Protein AF-A0A816LN52-F1 (afdb_monomer_lite)

Organism: NCBI:txid392030

Structure (mmCIF, N/CA/C/O backbone):
data_AF-A0A816LN52-F1
#
_entry.id   AF-A0A816LN52-F1
#
loop_
_atom_site.group_PDB
_atom_site.id
_atom_site.type_symbol
_atom_site.label_atom_id
_atom_site.label_alt_id
_atom_site.label_comp_id
_atom_site.label_asym_id
_atom_site.label_entity_id
_atom_site.label_seq_id
_atom_site.pdbx_PDB_ins_code
_atom_site.Cartn_x
_atom_site.Cartn_y
_atom_site.Cartn_z
_atom_site.occupancy
_atom_site.B_iso_or_equiv
_atom_site.auth_seq_id
_atom_site.auth_comp_id
_atom_site.auth_asym_id
_atom_site.auth_atom_id
_atom_site.pdbx_PDB_model_num
ATOM 1 N N . MET A 1 1 ? -18.021 17.328 0.488 1.00 61.94 1 MET A N 1
ATOM 2 C CA . MET A 1 1 ? -18.883 16.393 1.243 1.00 61.94 1 MET A CA 1
ATOM 3 C C . MET A 1 1 ? -18.069 15.531 2.207 1.00 61.94 1 MET A C 1
ATOM 5 O O . MET A 1 1 ? -18.337 15.625 3.393 1.00 61.94 1 MET A O 1
ATOM 9 N N . LEU A 1 2 ? -17.019 14.824 1.760 1.00 69.06 2 LEU A N 1
ATOM 10 C CA . LEU A 1 2 ? -16.164 13.980 2.626 1.00 69.06 2 LEU A CA 1
ATOM 11 C C . LEU A 1 2 ? -15.589 14.680 3.877 1.00 69.06 2 LEU A C 1
ATOM 13 O O . LEU A 1 2 ? -15.747 14.166 4.973 1.00 69.06 2 LEU A O 1
ATOM 17 N N . LYS A 1 3 ? -15.020 15.891 3.755 1.00 69.00 3 LYS A N 1
ATOM 18 C CA . LYS A 1 3 ? -14.433 16.630 4.900 1.00 69.00 3 LYS A CA 1
ATOM 19 C C . LYS A 1 3 ? -15.380 16.879 6.086 1.00 69.00 3 LYS A C 1
ATOM 21 O O . LYS A 1 3 ? -14.914 17.122 7.188 1.00 69.00 3 LYS A O 1
ATOM 26 N N . LYS A 1 4 ? -16.696 16.904 5.853 1.00 70.12 4 LYS A N 1
ATOM 27 C CA . LYS A 1 4 ? -17.712 17.188 6.884 1.00 70.12 4 LYS A CA 1
ATOM 28 C C . LYS A 1 4 ? -18.566 15.965 7.212 1.00 70.12 4 LYS A C 1
ATOM 30 O O . LYS A 1 4 ? -19.533 16.087 7.955 1.00 70.12 4 LYS A O 1
ATOM 35 N N . ASN A 1 5 ? -18.268 14.822 6.601 1.00 66.19 5 ASN A N 1
ATOM 36 C CA . ASN A 1 5 ? -19.058 13.628 6.801 1.00 66.19 5 ASN A CA 1
ATOM 37 C C . ASN A 1 5 ? -18.645 12.940 8.112 1.00 66.19 5 ASN A C 1
ATOM 39 O O . ASN A 1 5 ? -17.460 12.761 8.374 1.00 66.19 5 ASN A O 1
ATOM 43 N N . THR A 1 6 ? -19.641 12.566 8.914 1.00 68.62 6 THR A N 1
ATOM 44 C CA . THR A 1 6 ? -19.475 11.897 10.211 1.00 68.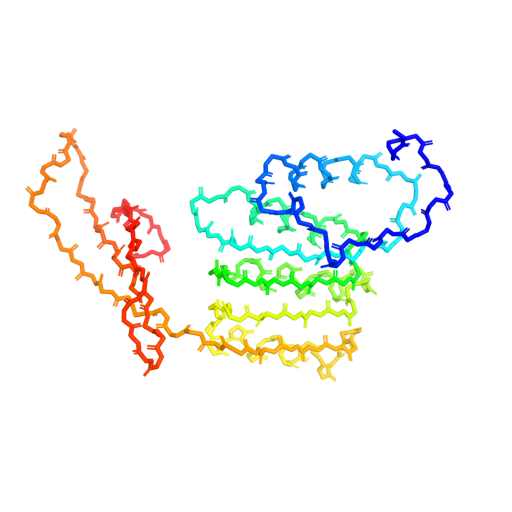62 6 THR A CA 1
ATOM 45 C C . THR A 1 6 ? -20.007 10.459 10.215 1.00 68.62 6 THR A C 1
ATOM 47 O O . THR A 1 6 ? -20.013 9.815 11.259 1.00 68.62 6 THR A O 1
ATOM 50 N N . THR A 1 7 ? -20.488 9.957 9.073 1.00 69.69 7 THR A N 1
ATOM 51 C CA . THR A 1 7 ? -21.287 8.722 8.982 1.00 69.69 7 THR A CA 1
ATOM 52 C C . THR A 1 7 ? -20.709 7.661 8.052 1.00 69.69 7 THR A C 1
ATOM 54 O O . THR A 1 7 ? -21.060 6.493 8.193 1.00 69.69 7 THR A O 1
ATOM 57 N N . PHE A 1 8 ? -19.837 8.022 7.110 1.00 68.62 8 PHE A N 1
ATOM 58 C CA . PHE A 1 8 ? -19.192 7.078 6.212 1.00 68.62 8 PHE A CA 1
ATOM 59 C C . PHE A 1 8 ? -18.192 6.249 6.999 1.00 68.62 8 PHE A C 1
ATOM 61 O O . PHE A 1 8 ? -17.206 6.752 7.538 1.00 68.62 8 PHE A O 1
ATOM 68 N N . VAL A 1 9 ? -18.486 4.959 7.054 1.00 77.75 9 VAL A N 1
ATOM 69 C CA . VAL A 1 9 ? -17.619 3.956 7.659 1.00 77.75 9 VAL A CA 1
ATOM 70 C C . VAL A 1 9 ? -16.654 3.406 6.612 1.00 77.75 9 VAL A C 1
ATOM 72 O O . VAL A 1 9 ? -15.503 3.136 6.944 1.00 77.75 9 VAL A O 1
ATOM 75 N N . GLU A 1 10 ? -17.097 3.329 5.355 1.00 84.94 10 GLU A N 1
ATOM 76 C CA . GLU A 1 10 ? -16.357 2.731 4.250 1.00 84.94 10 GLU A CA 1
ATOM 77 C C . GLU A 1 10 ? -16.442 3.577 2.972 1.00 84.94 10 GLU A C 1
ATOM 79 O O . GLU A 1 10 ? -17.484 4.161 2.664 1.00 84.94 10 GLU A O 1
ATOM 84 N N . ILE A 1 11 ? -15.330 3.645 2.241 1.00 87.56 11 ILE A N 1
ATOM 85 C CA . ILE A 1 11 ? -15.223 4.230 0.904 1.00 87.56 11 ILE A CA 1
ATOM 86 C C . ILE A 1 11 ? -14.499 3.214 0.017 1.00 87.56 11 ILE A C 1
ATOM 88 O O . ILE A 1 11 ? -13.309 2.966 0.215 1.00 87.56 11 ILE A O 1
ATOM 92 N N . ASP A 1 12 ? -15.202 2.662 -0.972 1.00 89.06 12 ASP A N 1
ATOM 93 C CA . ASP A 1 12 ? -14.618 1.751 -1.959 1.00 89.06 12 ASP A CA 1
ATOM 94 C C . ASP A 1 12 ? -14.414 2.441 -3.308 1.00 89.06 12 ASP A C 1
ATOM 96 O O . ASP A 1 12 ? -15.347 2.995 -3.892 1.00 89.06 12 ASP A O 1
ATOM 100 N N . LEU A 1 13 ? -13.164 2.445 -3.767 1.00 89.62 13 LEU A N 1
ATOM 101 C CA . LEU A 1 13 ? -12.721 3.032 -5.022 1.00 89.62 13 LEU A CA 1
ATOM 102 C C . LEU A 1 13 ? -11.792 2.080 -5.800 1.00 89.62 13 LEU A C 1
ATOM 104 O O . LEU A 1 13 ? -10.949 2.558 -6.562 1.00 89.62 13 LEU A O 1
ATOM 108 N N . MET A 1 14 ? -11.919 0.758 -5.612 1.00 86.19 14 MET A N 1
ATOM 109 C CA . MET A 1 14 ? -11.115 -0.252 -6.323 1.00 86.19 14 MET A CA 1
ATOM 110 C C . MET A 1 14 ? -11.162 -0.120 -7.849 1.00 86.19 14 MET A C 1
ATOM 112 O O . MET A 1 14 ? -10.135 -0.266 -8.488 1.00 86.19 14 MET A O 1
ATOM 116 N N . ASP A 1 15 ? -12.311 0.211 -8.435 1.00 80.88 15 ASP A N 1
ATOM 117 C CA . ASP A 1 15 ? -12.458 0.282 -9.900 1.00 80.88 15 ASP A CA 1
ATOM 118 C C . ASP A 1 15 ? -12.459 1.729 -10.427 1.00 80.88 15 ASP A C 1
ATOM 120 O O . ASP A 1 15 ? -12.921 2.026 -11.534 1.00 80.88 15 ASP A O 1
ATOM 124 N N . HIS A 1 16 ? -11.997 2.684 -9.614 1.00 80.88 16 HIS A N 1
ATOM 125 C CA . HIS A 1 16 ? -12.128 4.099 -9.936 1.00 80.88 16 HIS A CA 1
ATOM 126 C C . HIS A 1 16 ? -10.947 4.627 -10.768 1.00 80.88 16 HIS A C 1
ATOM 128 O O . HIS A 1 16 ? -9.820 4.744 -10.297 1.00 80.88 16 HIS A O 1
ATOM 134 N N . ILE A 1 17 ? -11.226 5.110 -11.981 1.00 73.56 17 ILE A N 1
ATOM 135 C CA . ILE A 1 17 ? -10.202 5.589 -12.934 1.00 73.56 17 ILE A CA 1
ATOM 136 C C . ILE A 1 17 ? -9.463 6.876 -12.517 1.00 73.56 17 ILE A C 1
ATOM 138 O O . ILE A 1 17 ? -8.414 7.206 -13.067 1.00 73.56 17 ILE A O 1
ATOM 142 N N . GLY A 1 18 ? -9.991 7.624 -11.544 1.00 71.00 18 GLY A N 1
ATOM 143 C CA . GLY A 1 18 ? -9.434 8.916 -11.119 1.00 71.00 18 GLY A CA 1
ATOM 144 C C . GLY A 1 18 ? -8.032 8.852 -10.501 1.00 71.00 18 GLY A C 1
ATOM 145 O O . GLY A 1 18 ? -7.380 9.885 -10.408 1.00 71.00 18 GLY A O 1
ATOM 146 N N . PHE A 1 19 ? -7.537 7.675 -10.102 1.00 76.62 19 PHE A N 1
ATOM 147 C CA . PHE A 1 19 ? -6.204 7.524 -9.492 1.00 76.62 19 PHE A CA 1
ATOM 148 C C . PHE A 1 19 ? -5.041 7.531 -10.492 1.00 76.62 19 PHE A C 1
ATOM 150 O O . PHE A 1 19 ? -3.876 7.575 -10.079 1.00 76.62 19 PHE A O 1
ATOM 157 N N . LYS A 1 20 ? -5.336 7.572 -11.798 1.00 74.94 20 LYS A N 1
ATOM 158 C CA . LYS A 1 20 ? -4.335 7.901 -12.823 1.00 74.94 20 LYS A CA 1
ATOM 159 C C . LYS A 1 20 ? -3.801 9.319 -12.624 1.00 74.94 20 LYS A C 1
ATOM 161 O O . LYS A 1 20 ? -2.591 9.529 -12.656 1.00 74.94 20 LYS A O 1
ATOM 166 N N . GLU A 1 21 ? -4.687 10.251 -12.279 1.00 84.69 21 GLU A N 1
ATOM 167 C CA . GLU A 1 21 ? -4.347 11.641 -11.995 1.00 84.69 21 GLU A CA 1
ATOM 168 C C . GLU A 1 21 ? -3.716 11.792 -10.603 1.00 84.69 21 GLU A C 1
ATOM 170 O O . GLU A 1 21 ? -4.375 11.643 -9.569 1.00 84.69 21 GLU A O 1
ATOM 175 N N . GLU A 1 22 ? -2.432 12.159 -10.561 1.00 88.19 22 GLU A N 1
ATOM 176 C CA . GLU A 1 22 ? -1.690 12.393 -9.312 1.00 88.19 22 GLU A CA 1
ATOM 177 C C . GLU A 1 22 ? -2.420 13.379 -8.382 1.00 88.19 22 GLU A C 1
ATOM 179 O O . GLU A 1 22 ? -2.553 13.146 -7.176 1.00 88.19 22 GLU A O 1
ATOM 184 N N . THR A 1 23 ? -2.938 14.473 -8.944 1.00 90.75 23 THR A N 1
ATOM 185 C CA . THR A 1 23 ? -3.601 15.532 -8.171 1.00 90.75 23 THR A CA 1
ATOM 186 C C . THR A 1 23 ? -4.875 15.047 -7.484 1.00 90.75 23 THR A C 1
ATOM 188 O O . THR A 1 23 ? -5.153 15.459 -6.353 1.00 90.75 23 THR A O 1
ATOM 191 N N . PHE A 1 24 ? -5.631 14.151 -8.123 1.00 89.88 24 PHE A N 1
ATOM 192 C CA . PHE A 1 24 ? -6.833 13.560 -7.543 1.00 89.88 24 PHE A CA 1
ATOM 193 C C . PHE A 1 24 ? -6.479 12.677 -6.346 1.00 89.88 24 PHE A C 1
ATOM 195 O O . PHE A 1 24 ? -7.014 12.895 -5.254 1.00 89.88 24 PHE A O 1
ATOM 202 N N . ALA A 1 25 ? -5.536 11.745 -6.526 1.00 88.75 25 ALA A N 1
ATOM 203 C CA . ALA A 1 25 ? -5.100 10.827 -5.474 1.00 88.75 25 ALA A CA 1
ATOM 204 C C . ALA A 1 25 ? -4.611 11.593 -4.233 1.00 88.75 25 ALA A C 1
ATOM 206 O O . ALA A 1 25 ? -5.073 11.357 -3.114 1.00 88.75 25 ALA A O 1
ATOM 207 N N . ILE A 1 26 ? -3.747 12.590 -4.437 1.00 92.44 26 ILE A N 1
ATOM 208 C CA . ILE A 1 26 ? -3.204 13.423 -3.358 1.00 92.44 26 ILE A CA 1
ATOM 209 C C . ILE A 1 26 ? -4.307 14.207 -2.641 1.00 92.44 26 ILE A C 1
ATOM 211 O O . ILE A 1 26 ? -4.347 14.252 -1.407 1.00 92.44 26 ILE A O 1
ATOM 215 N N . LYS A 1 27 ? -5.219 14.827 -3.397 1.00 91.94 27 LYS A N 1
ATOM 216 C CA . LYS A 1 27 ? -6.311 15.620 -2.823 1.00 91.94 27 LYS A CA 1
ATOM 217 C C . LYS A 1 27 ? -7.247 14.753 -1.987 1.00 91.94 27 LYS A C 1
ATOM 219 O O . LYS A 1 27 ? -7.651 15.190 -0.908 1.00 91.94 27 LYS A O 1
ATOM 224 N N . LEU A 1 28 ? -7.565 13.545 -2.450 1.00 89.81 28 LEU A N 1
ATOM 225 C CA . LEU A 1 28 ? -8.380 12.598 -1.697 1.00 89.81 28 LEU A CA 1
ATOM 226 C C . LEU A 1 28 ? -7.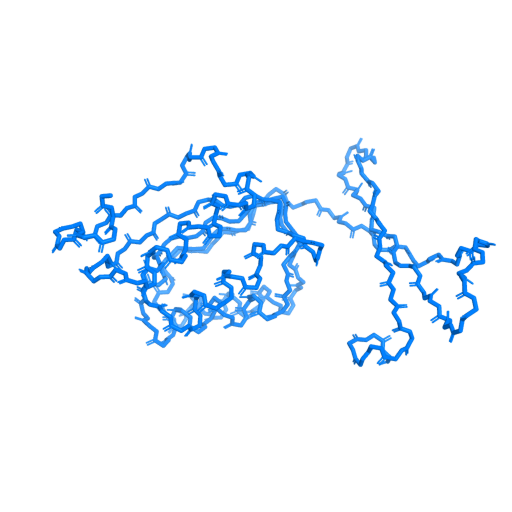698 12.198 -0.386 1.00 89.81 28 LEU A C 1
ATOM 228 O O . LEU A 1 28 ? -8.310 12.335 0.670 1.00 89.81 28 LEU A O 1
ATOM 232 N N . LEU A 1 29 ? -6.432 11.774 -0.431 1.00 91.38 29 LEU A N 1
ATOM 233 C CA . LEU A 1 29 ? -5.696 11.370 0.772 1.00 91.38 29 LEU A CA 1
ATOM 234 C C . LEU A 1 29 ? -5.640 12.502 1.806 1.00 91.38 29 LEU A C 1
ATOM 236 O O . LEU A 1 29 ? -5.898 12.271 2.984 1.00 91.38 29 LEU A O 1
ATOM 240 N N . ASN A 1 30 ? -5.389 13.742 1.378 1.00 92.44 30 ASN A N 1
ATOM 241 C CA . ASN A 1 30 ? -5.415 14.898 2.280 1.00 92.44 30 ASN A CA 1
ATOM 242 C C . ASN A 1 30 ? -6.799 15.131 2.900 1.00 92.44 30 ASN A C 1
ATOM 244 O O . ASN A 1 30 ? -6.901 15.355 4.103 1.00 92.44 30 ASN A O 1
ATOM 248 N N . ILE A 1 31 ? -7.868 15.038 2.103 1.00 89.62 31 ILE A N 1
ATOM 249 C CA . ILE A 1 31 ? -9.244 15.149 2.607 1.00 89.62 31 ILE A CA 1
ATOM 250 C C . ILE A 1 31 ? -9.528 14.086 3.674 1.00 89.62 31 ILE A C 1
ATOM 252 O O . ILE A 1 31 ? -10.148 14.405 4.687 1.00 89.62 31 ILE A O 1
ATOM 256 N N . LEU A 1 32 ? -9.088 12.846 3.454 1.00 88.94 32 LEU A N 1
ATOM 257 C CA . LEU A 1 32 ? -9.360 11.734 4.364 1.00 88.94 32 LEU A CA 1
ATOM 258 C C . LEU A 1 32 ? -8.590 11.857 5.679 1.00 88.94 32 LEU A C 1
ATOM 260 O O . LEU A 1 32 ? -9.182 11.643 6.734 1.00 88.94 32 LEU A O 1
ATOM 264 N N . ARG A 1 33 ? -7.332 12.313 5.640 1.00 89.69 33 ARG A N 1
ATOM 265 C CA . ARG A 1 33 ? -6.527 12.618 6.841 1.00 89.69 33 ARG A CA 1
ATOM 266 C C . ARG A 1 33 ? -7.152 13.686 7.737 1.00 89.69 33 ARG A C 1
ATOM 268 O O . ARG A 1 33 ? -6.959 13.662 8.948 1.00 89.69 33 ARG A O 1
ATOM 275 N N . GLU A 1 34 ? -7.865 14.638 7.141 1.00 86.56 34 GLU A N 1
ATOM 276 C CA . GLU A 1 34 ? -8.577 15.699 7.864 1.00 86.56 34 GLU A CA 1
ATOM 277 C C . GLU A 1 34 ? -9.968 15.256 8.355 1.00 86.56 34 GLU A C 1
ATOM 279 O O . GLU A 1 34 ? -10.572 15.936 9.186 1.00 86.56 34 GLU A O 1
ATOM 284 N N . SER A 1 35 ? -10.501 14.142 7.842 1.00 76.25 35 SER A N 1
ATOM 285 C CA . SER A 1 35 ? -11.847 13.662 8.164 1.00 76.25 35 SER A CA 1
ATOM 286 C C . SER A 1 35 ? -11.864 12.740 9.391 1.00 76.25 35 SER A C 1
ATOM 288 O O . SER A 1 35 ? -10.952 11.948 9.604 1.00 76.25 35 SER A O 1
ATOM 290 N N . LYS A 1 36 ? -12.936 12.803 10.190 1.00 69.81 36 LYS A N 1
ATOM 291 C CA . LYS A 1 36 ? -13.284 11.804 11.218 1.00 69.81 36 LYS A CA 1
ATOM 292 C C . LYS A 1 36 ? -14.729 11.363 10.922 1.00 69.81 36 LYS A C 1
ATOM 294 O O . LYS A 1 36 ? -15.599 12.223 11.056 1.00 69.81 36 LYS A O 1
ATOM 299 N N . PRO A 1 37 ? -15.016 10.113 10.489 1.00 65.69 37 PRO A N 1
ATOM 300 C CA . PRO A 1 37 ? -14.473 8.872 11.037 1.00 65.69 37 PRO A CA 1
ATOM 301 C C . PRO A 1 37 ? -14.262 7.773 9.970 1.00 65.69 37 PRO A C 1
ATOM 303 O O . PRO A 1 37 ? -14.585 6.624 10.254 1.00 65.69 37 PRO A O 1
ATOM 306 N N . THR A 1 38 ? -13.814 8.093 8.747 1.00 64.38 38 THR A N 1
ATOM 307 C CA . THR A 1 38 ? -13.653 7.067 7.696 1.00 64.38 38 THR A CA 1
ATOM 308 C C . THR A 1 38 ? -12.775 5.936 8.225 1.00 64.38 38 THR A C 1
ATOM 310 O O . THR A 1 38 ? -11.596 6.156 8.502 1.00 64.38 38 THR A O 1
ATOM 313 N N . LYS A 1 39 ? -13.365 4.754 8.425 1.00 72.62 39 LYS A N 1
ATOM 314 C CA . LYS A 1 39 ? -12.679 3.623 9.060 1.00 72.62 39 LYS A CA 1
ATOM 315 C C . LYS A 1 39 ? -11.997 2.739 8.029 1.00 72.62 39 LYS A C 1
ATOM 317 O O . LYS A 1 39 ? -10.946 2.186 8.322 1.00 72.62 39 LYS A O 1
ATOM 322 N N . TYR A 1 40 ? -12.583 2.640 6.838 1.00 85.88 40 TYR A N 1
ATOM 323 C CA . TYR A 1 40 ? -12.131 1.718 5.809 1.00 85.88 40 TYR A CA 1
ATOM 324 C C . TYR A 1 40 ? -12.140 2.389 4.439 1.00 85.88 40 TYR A C 1
ATOM 326 O O . TYR A 1 40 ? -13.150 2.905 3.967 1.00 85.88 40 TYR A O 1
ATOM 334 N N . LEU A 1 41 ? -10.979 2.411 3.808 1.00 90.94 41 LEU A N 1
ATOM 335 C CA . LEU A 1 41 ? -10.770 2.899 2.460 1.00 90.94 41 LEU A CA 1
ATOM 336 C C . LEU A 1 41 ? -10.184 1.764 1.631 1.00 90.94 41 LEU A C 1
ATOM 338 O O . LEU A 1 41 ? -9.204 1.131 2.045 1.00 90.94 41 LEU A O 1
ATOM 342 N N . SER A 1 42 ? -10.774 1.548 0.466 1.00 92.50 42 SER A N 1
ATOM 343 C CA . SER A 1 42 ? -10.307 0.606 -0.544 1.00 92.50 42 SER A CA 1
ATOM 344 C C . SER A 1 42 ? -9.862 1.409 -1.769 1.00 92.50 42 SER A C 1
ATOM 346 O O . SER A 1 42 ? -10.677 2.100 -2.376 1.00 92.50 42 SER A O 1
ATOM 348 N N . LEU A 1 43 ? -8.566 1.375 -2.108 1.00 92.62 43 LEU A N 1
ATOM 349 C CA . LEU A 1 43 ? -7.982 2.113 -3.245 1.00 92.62 43 LEU A CA 1
ATOM 350 C C . LEU A 1 43 ? -7.241 1.230 -4.254 1.00 92.62 43 LEU A C 1
ATOM 352 O O . LEU A 1 43 ? -6.372 0.453 -3.857 1.00 92.62 43 LEU A O 1
ATOM 356 N N . HIS A 1 44 ? -7.488 1.430 -5.546 1.00 92.62 44 HIS A N 1
ATOM 357 C CA . HIS A 1 44 ? -6.574 0.982 -6.598 1.00 92.62 44 HIS A CA 1
ATOM 358 C C . HIS A 1 44 ? -5.788 2.174 -7.131 1.00 92.62 44 HIS A C 1
ATOM 360 O O . HIS A 1 44 ? -6.365 3.197 -7.501 1.00 92.62 44 HIS A O 1
ATOM 366 N N . ILE A 1 45 ? -4.460 2.074 -7.111 1.00 90.56 45 ILE A N 1
ATOM 367 C CA . ILE A 1 45 ? -3.563 3.115 -7.603 1.00 90.56 45 ILE A CA 1
ATOM 368 C C . ILE A 1 45 ? -2.609 2.512 -8.617 1.00 90.56 45 ILE A C 1
ATOM 370 O O . ILE A 1 45 ? -1.900 1.551 -8.336 1.00 90.56 45 ILE A O 1
ATOM 374 N N . GLU A 1 46 ? -2.579 3.122 -9.792 1.00 88.88 46 GLU A N 1
ATOM 375 C CA . GLU A 1 46 ? -1.683 2.736 -10.871 1.00 88.88 46 GLU A CA 1
ATOM 376 C C . GLU A 1 46 ? -0.528 3.726 -10.991 1.00 88.88 46 GLU A C 1
ATOM 378 O O . GLU A 1 46 ? -0.649 4.895 -10.584 1.00 88.88 46 GLU A O 1
ATOM 383 N N . ASP A 1 47 ? 0.545 3.273 -11.635 1.00 85.81 47 ASP A N 1
ATOM 384 C CA . ASP A 1 47 ? 1.650 4.118 -12.070 1.00 85.81 47 ASP A CA 1
ATOM 385 C C . ASP A 1 47 ? 2.254 4.900 -10.898 1.00 85.81 47 ASP A C 1
ATOM 387 O O . ASP A 1 47 ? 2.226 6.128 -10.854 1.00 85.81 47 ASP A O 1
ATOM 391 N N . ILE A 1 48 ? 2.714 4.185 -9.871 1.00 87.00 48 ILE A N 1
ATOM 392 C CA . ILE A 1 48 ? 3.576 4.717 -8.816 1.00 87.00 48 ILE A CA 1
ATOM 393 C C . ILE A 1 48 ? 5.016 4.573 -9.294 1.00 87.00 48 ILE A C 1
ATOM 395 O O . ILE A 1 48 ? 5.481 3.472 -9.571 1.00 87.00 48 ILE A O 1
ATOM 399 N N . GLN A 1 49 ? 5.717 5.696 -9.393 1.00 78.81 49 GLN A N 1
ATOM 400 C CA . GLN A 1 49 ? 7.094 5.775 -9.857 1.00 78.81 49 GLN A CA 1
ATOM 401 C C . GLN A 1 49 ? 7.835 6.842 -9.052 1.00 78.81 49 GLN A C 1
ATOM 403 O O . GLN A 1 49 ? 7.222 7.766 -8.515 1.00 78.81 49 GLN A O 1
ATOM 408 N N . SER A 1 50 ? 9.166 6.765 -9.029 1.00 68.38 50 SER A N 1
ATOM 409 C CA . SER A 1 50 ? 10.036 7.695 -8.290 1.00 68.38 50 SER A CA 1
ATOM 410 C C . SER A 1 50 ? 9.844 9.173 -8.659 1.00 68.38 50 SER A C 1
ATOM 412 O O . SER A 1 50 ? 10.139 10.057 -7.856 1.00 68.38 50 SER A O 1
ATOM 414 N N . SER A 1 51 ? 9.353 9.448 -9.869 1.00 70.75 51 SER A N 1
ATOM 415 C CA . SER A 1 51 ? 9.097 10.790 -10.390 1.00 70.75 51 SER A CA 1
ATOM 416 C C . SER A 1 51 ? 7.780 11.403 -9.907 1.00 70.75 51 SER A C 1
ATOM 418 O O . SER A 1 51 ? 7.626 12.624 -9.988 1.00 70.75 51 SER A O 1
ATOM 420 N N . ASN A 1 52 ? 6.836 10.597 -9.409 1.00 81.50 52 ASN A N 1
ATOM 421 C CA . ASN A 1 52 ? 5.514 11.076 -9.023 1.00 81.50 52 ASN A CA 1
ATOM 422 C C . ASN A 1 52 ? 5.336 11.173 -7.506 1.00 81.50 52 ASN A C 1
ATOM 424 O O . ASN A 1 52 ? 5.971 10.498 -6.695 1.00 81.50 52 ASN A O 1
ATOM 428 N N . LYS A 1 53 ? 4.439 12.064 -7.101 1.00 90.44 53 LYS A N 1
ATOM 429 C CA . LYS A 1 53 ? 4.158 12.382 -5.702 1.00 90.44 53 LYS A CA 1
ATOM 430 C C . LYS A 1 53 ? 3.114 11.451 -5.091 1.00 90.44 53 LYS A C 1
ATOM 432 O O . LYS A 1 53 ? 2.750 11.664 -3.937 1.00 90.44 53 LYS A O 1
ATOM 437 N N . LYS A 1 54 ? 2.620 10.426 -5.796 1.00 92.56 54 LYS A N 1
ATOM 438 C CA . LYS A 1 54 ? 1.648 9.484 -5.215 1.00 92.56 54 LYS A CA 1
ATOM 439 C C . LYS A 1 54 ? 2.298 8.690 -4.080 1.00 92.56 54 LYS A C 1
ATOM 441 O O . LYS A 1 54 ? 1.723 8.608 -2.994 1.00 92.56 54 LYS A O 1
ATOM 446 N N . GLU A 1 55 ? 3.518 8.187 -4.290 1.00 92.50 55 GLU A N 1
ATOM 447 C CA . GLU A 1 55 ? 4.198 7.308 -3.328 1.00 92.50 55 GLU A CA 1
ATOM 448 C C . GLU A 1 55 ? 4.412 7.959 -1.951 1.00 92.50 55 GLU A C 1
ATOM 450 O O . GLU A 1 55 ? 3.956 7.389 -0.956 1.00 92.50 55 GLU A O 1
ATOM 455 N N . PRO A 1 56 ? 5.004 9.168 -1.829 1.00 94.94 56 PRO A N 1
ATOM 456 C CA . PRO A 1 56 ? 5.247 9.764 -0.514 1.00 94.94 56 PRO A CA 1
ATOM 457 C C . PRO A 1 56 ? 3.950 10.059 0.247 1.00 94.94 56 PRO A C 1
ATOM 459 O O . PRO A 1 56 ? 3.907 9.993 1.478 1.00 94.94 56 PRO A O 1
ATOM 462 N N . TYR A 1 57 ? 2.867 10.365 -0.473 1.00 95.25 57 TYR A N 1
ATOM 463 C CA . TYR A 1 57 ? 1.560 10.567 0.141 1.00 95.25 57 TYR A CA 1
ATOM 464 C C . TYR A 1 57 ? 0.933 9.247 0.583 1.00 95.25 57 TYR A C 1
ATOM 466 O O . TYR A 1 57 ? 0.287 9.207 1.631 1.00 95.25 57 TYR A O 1
ATOM 474 N N . LEU A 1 58 ? 1.119 8.159 -0.153 1.00 95.31 58 LEU A N 1
ATOM 475 C CA . LEU A 1 58 ? 0.652 6.857 0.307 1.00 95.31 58 LEU A CA 1
ATOM 476 C C . LEU A 1 58 ? 1.435 6.381 1.520 1.00 95.31 58 LEU A C 1
ATOM 478 O O . LEU A 1 58 ? 0.801 6.031 2.510 1.00 95.31 58 LEU A O 1
ATOM 482 N N . ILE A 1 59 ? 2.766 6.494 1.498 1.00 96.00 59 ILE A N 1
ATOM 483 C CA . ILE A 1 59 ? 3.634 6.190 2.646 1.00 96.00 59 ILE A CA 1
ATOM 484 C C . ILE A 1 59 ? 3.130 6.920 3.885 1.00 96.00 59 ILE A C 1
ATOM 486 O O . ILE A 1 59 ? 2.789 6.285 4.875 1.00 96.00 59 ILE A O 1
ATOM 490 N N . LYS A 1 60 ? 2.969 8.247 3.810 1.00 95.81 60 LYS A N 1
ATOM 491 C CA . LYS A 1 60 ? 2.465 9.023 4.948 1.00 95.81 60 LYS A CA 1
ATOM 492 C C . LYS A 1 60 ? 1.085 8.550 5.420 1.00 95.81 60 LYS A C 1
ATOM 494 O O . LYS A 1 60 ? 0.818 8.546 6.615 1.00 95.81 60 LYS A O 1
ATOM 499 N N . SER A 1 61 ? 0.195 8.189 4.495 1.00 94.88 61 SER A N 1
ATOM 500 C CA . SER A 1 61 ? -1.151 7.723 4.851 1.00 94.88 61 SER A CA 1
ATOM 501 C C . SER A 1 61 ? -1.129 6.361 5.538 1.00 94.88 61 SER A C 1
ATOM 503 O O . SER A 1 61 ? -1.877 6.170 6.482 1.00 94.88 61 SER A O 1
ATOM 505 N N . LEU A 1 62 ? -0.269 5.450 5.085 1.00 95.06 62 LEU A N 1
ATOM 506 C CA . LEU A 1 62 ? -0.103 4.107 5.640 1.00 95.06 62 LEU A CA 1
ATOM 507 C C . LEU A 1 62 ? 0.611 4.132 6.999 1.00 95.06 62 LEU A C 1
ATOM 509 O O . LEU A 1 62 ? 0.234 3.404 7.911 1.00 95.06 62 LEU A O 1
ATOM 513 N N . THR A 1 63 ? 1.629 4.981 7.150 1.00 95.50 63 THR A N 1
ATOM 514 C CA . THR A 1 63 ? 2.413 5.071 8.388 1.00 95.50 63 THR A CA 1
ATOM 515 C C . THR A 1 63 ? 1.642 5.776 9.499 1.00 95.50 63 THR A C 1
ATOM 517 O O . THR A 1 63 ? 1.616 5.287 10.626 1.00 95.50 63 THR A O 1
ATOM 520 N N . ASP A 1 64 ? 0.985 6.900 9.200 1.00 94.50 64 ASP A N 1
ATOM 521 C CA . ASP A 1 64 ? 0.475 7.798 10.246 1.00 94.50 64 ASP A CA 1
ATOM 522 C C . ASP A 1 64 ? -1.037 7.673 10.482 1.00 94.50 64 ASP A C 1
ATOM 524 O O . ASP A 1 64 ? -1.556 8.238 11.447 1.00 94.50 64 ASP A O 1
ATOM 528 N N . TYR A 1 65 ? -1.764 6.985 9.597 1.00 92.81 65 TYR A N 1
ATOM 529 C CA . TYR A 1 65 ? -3.223 6.926 9.635 1.00 92.81 65 TYR A CA 1
ATOM 530 C C . TYR A 1 65 ? -3.740 5.503 9.410 1.00 92.81 65 TYR A C 1
ATOM 532 O O . TYR A 1 65 ? -3.116 4.678 8.753 1.00 92.81 65 TYR A O 1
ATOM 540 N N . SER A 1 66 ? -4.935 5.236 9.930 1.00 90.50 66 SER A N 1
ATOM 541 C CA . SER A 1 66 ? -5.545 3.905 9.964 1.00 90.50 66 SER A CA 1
ATOM 542 C C . SER A 1 66 ? -6.755 3.757 9.039 1.00 90.50 66 SER A C 1
ATOM 544 O O . SER A 1 66 ? -7.569 2.864 9.216 1.00 90.50 66 SER A O 1
ATOM 546 N N . PHE A 1 67 ? -6.936 4.650 8.064 1.00 91.19 67 PHE A N 1
ATOM 547 C CA . PHE A 1 67 ? -8.126 4.594 7.210 1.00 91.19 67 PHE A CA 1
ATOM 548 C C . PHE A 1 67 ? -7.962 3.669 5.998 1.00 91.19 67 PHE A C 1
ATOM 550 O O . PHE A 1 67 ? -8.964 3.343 5.377 1.00 91.19 67 PHE A O 1
ATOM 557 N N . ILE A 1 68 ? -6.745 3.262 5.614 1.00 93.81 68 ILE A N 1
ATOM 558 C CA . ILE A 1 68 ? -6.526 2.393 4.444 1.00 93.81 68 ILE A CA 1
ATOM 559 C C . ILE A 1 68 ? -6.686 0.935 4.859 1.00 93.81 68 ILE A C 1
ATOM 561 O O . ILE A 1 68 ? -5.937 0.442 5.695 1.00 93.81 68 ILE A O 1
ATOM 565 N N . SER A 1 69 ? -7.637 0.250 4.228 1.00 92.81 69 SER A N 1
ATOM 566 C CA . SER A 1 69 ? -7.982 -1.134 4.554 1.00 92.81 69 SER A CA 1
ATOM 567 C C . SER A 1 69 ? -7.692 -2.132 3.445 1.00 92.81 69 SER A C 1
ATOM 569 O O . SER A 1 69 ? -7.288 -3.264 3.721 1.00 92.81 69 SER A O 1
ATOM 571 N N . ARG A 1 70 ? -7.834 -1.706 2.187 1.00 93.75 70 ARG A N 1
ATOM 572 C CA . ARG A 1 70 ? -7.514 -2.511 1.008 1.00 93.75 70 ARG A CA 1
ATOM 573 C C . ARG A 1 70 ? -6.748 -1.650 0.017 1.00 93.75 70 ARG A C 1
ATOM 575 O O . ARG A 1 70 ? -7.178 -0.541 -0.305 1.00 93.75 70 ARG A O 1
ATOM 582 N N . LEU A 1 71 ? -5.619 -2.153 -0.464 1.00 94.81 71 LEU A N 1
ATOM 583 C CA . LEU A 1 71 ? -4.775 -1.432 -1.405 1.00 94.81 71 LEU A CA 1
ATOM 584 C C . LEU A 1 71 ? -4.373 -2.339 -2.563 1.00 94.81 71 LEU A C 1
ATOM 586 O O . LEU A 1 71 ? -3.701 -3.350 -2.373 1.00 94.81 71 LEU A O 1
ATOM 590 N N . CYS A 1 72 ? -4.781 -1.957 -3.767 1.00 93.62 72 CYS A N 1
ATOM 591 C CA . CYS A 1 72 ? -4.259 -2.518 -5.001 1.00 93.62 72 CYS A CA 1
ATOM 592 C C . CYS A 1 72 ? -3.294 -1.499 -5.606 1.00 93.62 72 CYS A C 1
ATOM 594 O O . CYS A 1 72 ? -3.664 -0.342 -5.805 1.00 93.62 72 CYS A O 1
ATOM 596 N N . ILE A 1 73 ? -2.066 -1.912 -5.883 1.00 92.12 73 ILE A N 1
ATOM 597 C CA . ILE A 1 73 ? -1.104 -1.137 -6.658 1.00 92.12 73 ILE A CA 1
ATOM 598 C C . ILE A 1 73 ? -0.883 -1.863 -7.974 1.00 92.12 73 ILE A C 1
ATOM 600 O O . ILE A 1 73 ? -0.688 -3.082 -7.966 1.00 92.12 73 ILE A O 1
ATOM 604 N N . SER A 1 74 ? -0.900 -1.129 -9.087 1.00 89.00 74 SER A N 1
ATOM 605 C CA . SER A 1 74 ? -0.531 -1.712 -10.371 1.00 89.00 74 SER A CA 1
ATOM 606 C C . SER A 1 74 ? 0.424 -0.905 -11.226 1.00 89.00 74 SER A C 1
ATOM 608 O O . SER A 1 74 ? 0.513 0.310 -11.073 1.00 89.00 74 SER A O 1
ATOM 610 N N . GLU A 1 75 ? 1.122 -1.581 -12.145 1.00 85.94 75 GLU A N 1
ATOM 611 C CA . GLU A 1 75 ? 1.988 -0.936 -13.148 1.00 85.94 75 GLU A CA 1
ATOM 612 C C . GLU A 1 75 ? 2.995 0.025 -12.497 1.00 85.94 75 GLU A C 1
ATOM 614 O O . GLU A 1 75 ? 3.125 1.182 -12.887 1.00 85.94 75 GLU A O 1
ATOM 619 N N . SER A 1 76 ? 3.618 -0.408 -11.400 1.00 87.06 76 SER A N 1
ATOM 620 C CA . SER A 1 76 ? 4.317 0.486 -10.473 1.00 87.06 76 SER A CA 1
ATOM 621 C C . SER A 1 76 ? 5.700 -0.016 -10.091 1.00 87.06 76 SER A C 1
ATOM 623 O O . SER A 1 76 ? 5.942 -1.216 -9.998 1.00 87.06 76 SER A O 1
ATOM 625 N N . ILE A 1 77 ? 6.596 0.908 -9.766 1.00 87.06 77 ILE A N 1
ATOM 626 C CA . ILE A 1 77 ? 7.866 0.631 -9.098 1.00 87.06 77 ILE A CA 1
ATOM 627 C C . ILE A 1 77 ? 7.756 1.206 -7.689 1.00 87.06 77 ILE A C 1
ATOM 629 O O . ILE A 1 77 ? 7.711 2.424 -7.513 1.00 87.06 77 ILE A O 1
ATOM 633 N N . VAL A 1 78 ? 7.689 0.330 -6.687 1.00 86.94 78 VAL A N 1
ATOM 634 C CA . VAL A 1 78 ? 7.550 0.735 -5.283 1.00 86.94 78 VAL A CA 1
ATOM 635 C C . VAL A 1 78 ? 8.890 0.660 -4.560 1.00 86.94 78 VAL A C 1
ATOM 637 O O . VAL A 1 78 ? 9.712 -0.221 -4.804 1.00 86.94 78 VAL A O 1
ATOM 640 N N . SER A 1 79 ? 9.126 1.606 -3.661 1.00 89.88 79 SER A N 1
ATOM 641 C CA . SER A 1 79 ? 10.336 1.664 -2.849 1.00 89.88 79 SER A CA 1
ATOM 642 C C . SER A 1 79 ? 10.239 0.775 -1.610 1.00 89.88 79 SER A C 1
ATOM 644 O O . SER A 1 79 ? 9.155 0.517 -1.086 1.00 89.88 79 SER A O 1
ATOM 646 N N . ARG A 1 80 ? 11.395 0.426 -1.030 1.00 88.88 80 ARG A N 1
ATOM 647 C CA . ARG A 1 80 ? 11.463 -0.239 0.282 1.00 88.88 80 ARG A CA 1
ATOM 648 C C . ARG A 1 80 ? 10.659 0.498 1.360 1.00 88.88 80 ARG A C 1
ATOM 650 O O . ARG A 1 80 ? 9.971 -0.122 2.160 1.00 88.88 80 ARG A O 1
ATOM 657 N N . LYS A 1 81 ? 10.690 1.837 1.347 1.00 93.88 81 LYS A N 1
ATOM 658 C CA . LYS A 1 81 ? 9.939 2.663 2.309 1.00 93.88 81 LYS A CA 1
ATOM 659 C C . LYS A 1 81 ? 8.431 2.470 2.185 1.00 93.88 81 LYS A C 1
ATOM 661 O O . LYS A 1 81 ? 7.726 2.551 3.186 1.00 93.88 81 LYS A O 1
ATOM 666 N N . PHE A 1 82 ? 7.936 2.237 0.973 1.00 93.88 82 PHE A N 1
ATOM 667 C CA . PHE A 1 82 ? 6.536 1.904 0.752 1.00 93.88 82 PHE A CA 1
ATOM 668 C C . PHE A 1 82 ? 6.190 0.534 1.338 1.00 93.88 82 PHE A C 1
ATOM 670 O O . PHE A 1 82 ? 5.190 0.415 2.041 1.00 93.88 82 PHE A O 1
ATOM 677 N N . ILE A 1 83 ? 7.052 -0.464 1.146 1.00 93.38 83 ILE A N 1
ATOM 678 C CA . ILE A 1 83 ? 6.890 -1.804 1.730 1.00 93.38 83 ILE A CA 1
ATOM 679 C C . ILE A 1 83 ? 6.882 -1.752 3.267 1.00 93.38 83 ILE A C 1
ATOM 681 O O . ILE A 1 83 ? 5.989 -2.317 3.905 1.00 93.38 83 ILE A O 1
ATOM 685 N N . ASP A 1 84 ? 7.800 -0.999 3.875 1.00 93.88 84 ASP A N 1
ATOM 686 C CA . ASP A 1 84 ? 7.827 -0.792 5.328 1.00 93.88 84 ASP A CA 1
ATOM 687 C C . ASP A 1 84 ? 6.553 -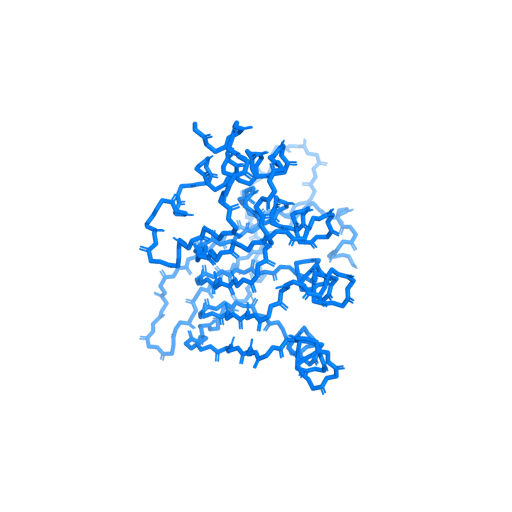0.079 5.833 1.00 93.88 84 ASP A C 1
ATOM 689 O O . ASP A 1 84 ? 6.039 -0.386 6.916 1.00 93.88 84 ASP A O 1
ATOM 693 N N . ALA A 1 85 ? 5.993 0.843 5.041 1.00 95.25 85 ALA A N 1
ATOM 694 C CA . ALA A 1 85 ? 4.737 1.516 5.365 1.00 95.25 85 ALA A CA 1
ATOM 695 C C . ALA A 1 85 ? 3.529 0.564 5.302 1.00 95.25 85 ALA A C 1
ATOM 697 O O . ALA A 1 85 ? 2.675 0.626 6.187 1.00 95.25 85 ALA A O 1
ATOM 698 N N . LEU A 1 86 ? 3.475 -0.358 4.331 1.00 94.44 86 LEU A N 1
ATOM 699 C CA . LEU A 1 86 ? 2.465 -1.429 4.299 1.00 94.44 86 LEU A CA 1
ATOM 700 C C . LEU A 1 86 ? 2.544 -2.294 5.563 1.00 94.44 86 LEU A C 1
ATOM 702 O O . LEU A 1 86 ? 1.528 -2.550 6.212 1.00 94.44 86 LEU A O 1
ATOM 706 N N . CYS A 1 87 ? 3.759 -2.687 5.955 1.00 91.69 87 CYS A N 1
ATOM 707 C CA . CYS A 1 87 ? 3.982 -3.454 7.178 1.00 91.69 87 CYS A CA 1
ATOM 708 C C . CYS A 1 87 ? 3.502 -2.696 8.418 1.00 91.69 87 CYS A C 1
ATOM 710 O O . CYS A 1 87 ? 2.838 -3.274 9.278 1.00 91.69 87 CYS A O 1
ATOM 712 N N . THR A 1 88 ? 3.792 -1.396 8.491 1.00 92.12 88 THR A N 1
ATOM 713 C CA . THR A 1 88 ? 3.337 -0.524 9.582 1.00 92.12 88 THR A CA 1
ATOM 714 C C . THR A 1 88 ? 1.811 -0.454 9.633 1.00 92.12 88 THR A C 1
ATOM 716 O O . THR A 1 88 ? 1.229 -0.669 10.694 1.00 92.12 88 THR A O 1
ATOM 719 N N . ALA A 1 89 ? 1.150 -0.226 8.496 1.00 92.50 89 ALA A N 1
ATOM 720 C CA . ALA A 1 89 ? -0.307 -0.141 8.425 1.00 92.50 89 ALA A CA 1
ATOM 721 C C . ALA A 1 89 ? -1.002 -1.436 8.878 1.00 92.50 89 ALA A C 1
ATOM 723 O O . ALA A 1 89 ? -2.024 -1.390 9.565 1.00 92.50 89 ALA A O 1
ATOM 724 N N . SER A 1 90 ? -0.432 -2.593 8.539 1.00 91.25 90 SER A N 1
ATOM 725 C CA . SER A 1 90 ? -0.960 -3.894 8.960 1.00 91.25 90 SER A CA 1
ATOM 726 C C . SER A 1 90 ? -0.693 -4.191 10.443 1.00 91.25 90 SER A C 1
ATOM 728 O O . SER A 1 90 ? -1.606 -4.589 11.166 1.00 91.25 90 SER A O 1
ATOM 730 N N . LYS A 1 91 ? 0.538 -3.971 10.929 1.00 89.69 91 LYS A N 1
ATOM 731 C CA . LYS A 1 91 ? 0.956 -4.338 12.298 1.00 89.69 91 LYS A CA 1
ATOM 732 C C . LYS A 1 91 ? 0.483 -3.361 13.364 1.00 89.69 91 LYS A C 1
ATOM 734 O O . LYS A 1 91 ? 0.019 -3.770 14.421 1.00 89.69 91 LYS A O 1
ATOM 739 N N . VAL A 1 92 ? 0.651 -2.067 13.105 1.00 89.50 92 VAL A N 1
ATOM 740 C CA . VAL A 1 92 ? 0.410 -1.017 14.102 1.00 89.50 92 VAL A CA 1
ATOM 741 C C . VAL A 1 92 ? -1.054 -0.616 14.100 1.00 89.50 92 VAL A C 1
ATOM 743 O O . VAL A 1 92 ? -1.680 -0.560 15.156 1.00 89.50 92 VAL A O 1
ATOM 746 N N . HIS A 1 93 ? -1.609 -0.355 12.915 1.00 87.75 93 HIS A N 1
ATOM 747 C CA . HIS A 1 93 ? -2.990 0.115 12.807 1.00 87.75 93 HIS A CA 1
ATOM 748 C C . HIS A 1 93 ? -3.997 -1.030 12.722 1.00 87.75 93 HIS A C 1
ATOM 750 O O . HIS A 1 93 ? -5.156 -0.821 13.066 1.00 87.75 93 HIS A O 1
ATOM 756 N N . GLY A 1 94 ? -3.591 -2.215 12.251 1.00 86.56 94 GLY A N 1
ATOM 757 C CA . GLY A 1 94 ? -4.474 -3.381 12.118 1.00 86.56 94 GLY A CA 1
ATOM 758 C C . GLY A 1 94 ? -5.606 -3.205 11.105 1.00 86.56 94 GLY A C 1
ATOM 759 O O . GLY A 1 94 ? -6.583 -3.946 11.138 1.00 86.56 94 GLY A O 1
ATOM 760 N N . THR A 1 95 ? -5.516 -2.196 10.238 1.00 85.62 95 THR A N 1
ATOM 761 C CA . THR A 1 95 ? -6.602 -1.817 9.320 1.00 85.62 95 THR A CA 1
ATOM 762 C C . THR A 1 95 ? -6.367 -2.318 7.908 1.00 85.62 95 THR A C 1
ATOM 764 O O . THR A 1 95 ? -7.330 -2.698 7.244 1.00 85.62 95 THR A O 1
ATOM 767 N N . LEU A 1 96 ? -5.104 -2.402 7.477 1.00 92.38 96 LEU A N 1
ATOM 768 C CA . LEU A 1 96 ? -4.727 -2.946 6.178 1.00 92.38 96 LEU A CA 1
ATOM 769 C C . LEU A 1 96 ? -4.852 -4.476 6.178 1.00 92.38 96 LEU A C 1
ATOM 771 O O . LEU A 1 96 ? -4.030 -5.173 6.763 1.00 92.38 96 LEU A O 1
ATOM 775 N N . THR A 1 97 ? -5.876 -4.986 5.496 1.00 91.06 97 THR A N 1
ATOM 776 C CA . THR A 1 97 ? -6.224 -6.419 5.445 1.00 91.06 97 THR A CA 1
ATOM 777 C C . THR A 1 97 ? -6.079 -7.025 4.051 1.00 91.06 97 THR A C 1
ATOM 779 O O . THR A 1 97 ? -6.093 -8.246 3.907 1.00 91.06 97 THR A O 1
ATOM 782 N N . TYR A 1 98 ? -5.912 -6.194 3.020 1.00 91.00 98 TYR A N 1
ATOM 783 C CA . TYR A 1 98 ? -5.719 -6.631 1.641 1.00 91.00 98 TYR A CA 1
ATOM 784 C C . TYR A 1 98 ? -4.638 -5.801 0.955 1.00 91.00 98 TYR A C 1
ATOM 786 O O . TYR A 1 98 ? -4.743 -4.571 0.898 1.00 91.00 98 TYR A O 1
ATOM 794 N N . VAL A 1 99 ? -3.645 -6.479 0.381 1.00 92.69 99 VAL A N 1
ATOM 795 C CA . VAL A 1 99 ? -2.636 -5.877 -0.494 1.00 92.69 99 VAL A CA 1
ATOM 796 C C . VAL A 1 99 ? -2.522 -6.696 -1.773 1.00 92.69 99 VAL A C 1
ATOM 798 O O . VAL A 1 99 ? -2.304 -7.904 -1.729 1.00 92.69 99 VAL A O 1
ATOM 801 N N . ASN A 1 100 ? -2.615 -6.031 -2.919 1.00 91.38 100 ASN A N 1
ATOM 802 C CA . ASN A 1 100 ? -2.287 -6.627 -4.209 1.00 91.38 100 ASN A CA 1
ATOM 803 C C . ASN A 1 100 ? -1.294 -5.739 -4.956 1.00 91.38 100 ASN A C 1
ATOM 805 O O . ASN A 1 100 ? -1.534 -4.543 -5.096 1.00 91.38 100 ASN A O 1
ATOM 809 N N . LEU A 1 101 ? -0.200 -6.325 -5.432 1.00 89.06 101 LEU A N 1
ATOM 810 C CA . LEU A 1 101 ? 0.839 -5.659 -6.214 1.00 89.06 101 LEU A CA 1
ATOM 811 C C . LEU A 1 101 ? 0.858 -6.300 -7.614 1.00 89.06 101 LEU A C 1
ATOM 813 O O . LEU A 1 101 ? 1.613 -7.239 -7.880 1.00 89.06 101 LEU A O 1
ATOM 817 N N . TYR A 1 102 ? -0.032 -5.833 -8.494 1.00 86.81 102 TYR A N 1
ATOM 818 C CA . TYR A 1 102 ? -0.183 -6.321 -9.872 1.00 86.81 102 TYR A CA 1
ATOM 819 C C . TYR A 1 102 ? 0.800 -5.611 -10.807 1.00 86.81 102 TYR A C 1
ATOM 821 O O . TYR A 1 102 ? 0.953 -4.403 -10.729 1.00 86.81 102 TYR A O 1
ATOM 829 N N . ASN A 1 103 ? 1.502 -6.330 -11.674 1.00 84.12 103 ASN A N 1
ATOM 830 C CA . ASN A 1 103 ? 2.518 -5.791 -12.578 1.00 84.12 103 ASN A CA 1
ATOM 831 C C . ASN A 1 103 ? 3.419 -4.717 -11.937 1.00 84.12 103 ASN A C 1
ATOM 833 O O . ASN A 1 103 ? 3.660 -3.643 -12.485 1.00 84.12 103 ASN A O 1
ATOM 837 N N . SER A 1 104 ? 3.823 -4.972 -10.693 1.00 86.00 104 SER A N 1
ATOM 838 C CA . SER A 1 104 ? 4.569 -4.019 -9.884 1.00 86.00 104 SER A CA 1
ATOM 839 C C . SER A 1 104 ? 5.920 -4.603 -9.509 1.00 86.00 104 SER A C 1
ATOM 841 O O . SER A 1 104 ? 6.026 -5.780 -9.150 1.00 86.00 104 SER A O 1
ATOM 843 N N . GLN A 1 105 ? 6.960 -3.780 -9.591 1.00 83.50 105 GLN A N 1
ATOM 844 C CA . GLN A 1 105 ? 8.312 -4.177 -9.246 1.00 83.50 105 GLN A CA 1
ATOM 845 C C . GLN A 1 105 ? 8.478 -4.184 -7.729 1.00 83.50 105 GLN A C 1
ATOM 847 O O . GLN A 1 105 ? 8.392 -3.150 -7.071 1.00 83.50 105 GLN A O 1
ATOM 852 N N . VAL A 1 106 ? 8.754 -5.371 -7.201 1.00 81.81 106 VAL A N 1
ATOM 853 C CA . VAL A 1 106 ? 9.069 -5.628 -5.796 1.00 81.81 106 VAL A CA 1
ATOM 854 C C . VAL A 1 106 ? 10.285 -6.551 -5.794 1.00 81.81 106 VAL A C 1
ATOM 856 O O . VAL A 1 106 ? 10.318 -7.519 -6.556 1.00 81.81 106 VAL A O 1
ATOM 859 N N . ASN A 1 107 ? 11.323 -6.249 -5.019 1.00 82.62 107 ASN A N 1
ATOM 860 C CA . ASN A 1 107 ? 12.471 -7.158 -4.934 1.00 82.62 107 ASN A CA 1
ATOM 861 C C . ASN A 1 107 ? 12.143 -8.365 -4.031 1.00 82.62 107 ASN A C 1
ATOM 863 O O . ASN A 1 107 ? 11.140 -8.369 -3.319 1.00 82.62 107 ASN A O 1
ATOM 867 N N . GLU A 1 108 ? 12.971 -9.408 -4.079 1.00 80.75 108 GLU A N 1
ATOM 868 C CA . GLU A 1 108 ? 12.721 -10.643 -3.322 1.00 80.75 108 GLU A CA 1
ATOM 869 C C . GLU A 1 108 ? 12.722 -10.429 -1.800 1.00 80.75 108 GLU A C 1
ATOM 871 O O . GLU A 1 108 ? 11.882 -11.001 -1.106 1.00 80.75 108 GLU A O 1
ATOM 876 N N . ASP A 1 109 ? 13.580 -9.551 -1.277 1.00 85.69 109 ASP A N 1
ATOM 877 C CA . ASP A 1 109 ? 13.637 -9.253 0.160 1.00 85.69 109 ASP A CA 1
ATOM 878 C C . ASP A 1 109 ? 12.357 -8.553 0.650 1.00 85.69 109 ASP A C 1
ATOM 880 O O . ASP A 1 109 ? 11.834 -8.842 1.731 1.00 85.69 109 ASP A O 1
ATOM 884 N N . ASP A 1 110 ? 11.815 -7.646 -0.161 1.00 88.88 110 ASP A N 1
ATOM 885 C CA . ASP A 1 110 ? 10.545 -6.960 0.072 1.00 88.88 110 ASP A CA 1
ATOM 886 C C . ASP A 1 110 ? 9.367 -7.942 0.013 1.00 88.88 110 ASP A C 1
ATOM 888 O O . ASP A 1 110 ? 8.450 -7.870 0.836 1.00 88.88 110 ASP A O 1
ATOM 892 N N . ARG A 1 111 ? 9.392 -8.905 -0.921 1.00 83.81 111 ARG A N 1
ATOM 893 C CA . ARG A 1 111 ? 8.380 -9.974 -0.984 1.00 83.81 111 ARG A CA 1
ATOM 894 C C . ARG A 1 111 ? 8.432 -10.854 0.245 1.00 83.81 111 ARG A C 1
ATOM 896 O O . ARG A 1 111 ? 7.383 -11.124 0.820 1.00 83.81 111 ARG A O 1
ATOM 903 N N . ALA A 1 112 ? 9.621 -11.292 0.647 1.00 83.44 112 ALA A N 1
ATOM 904 C CA . ALA A 1 112 ? 9.797 -12.124 1.828 1.00 83.44 112 ALA A CA 1
ATOM 905 C C . ALA A 1 112 ? 9.255 -11.415 3.078 1.00 83.44 112 ALA A C 1
ATOM 907 O O . ALA A 1 112 ? 8.543 -12.022 3.878 1.00 83.44 112 ALA A O 1
ATOM 908 N N . GLN A 1 113 ? 9.498 -10.106 3.203 1.00 87.12 113 GLN A N 1
ATOM 909 C CA . GLN A 1 113 ? 8.923 -9.299 4.277 1.00 87.12 113 GLN A CA 1
ATOM 910 C C . GLN A 1 113 ? 7.386 -9.271 4.219 1.00 87.12 113 GLN A C 1
ATOM 912 O O . GLN A 1 113 ? 6.743 -9.520 5.241 1.00 87.12 113 GLN A O 1
ATOM 917 N N . LEU A 1 114 ? 6.781 -9.017 3.054 1.00 86.25 114 LEU A N 1
ATOM 918 C CA . LEU A 1 114 ? 5.318 -9.009 2.909 1.00 86.25 114 LEU A CA 1
ATOM 919 C C . LEU A 1 114 ? 4.692 -10.394 3.137 1.00 86.25 114 LEU A C 1
ATOM 921 O O . LEU A 1 114 ? 3.633 -10.488 3.751 1.00 86.25 114 LEU A O 1
ATOM 925 N N . HIS A 1 115 ? 5.349 -11.470 2.705 1.00 83.06 115 HIS A N 1
ATOM 926 C CA . HIS A 1 115 ? 4.918 -12.838 2.991 1.00 83.06 115 HIS A CA 1
ATOM 927 C C . HIS A 1 115 ? 4.971 -13.147 4.485 1.00 83.06 115 HIS A C 1
ATOM 929 O O . HIS A 1 115 ? 3.995 -13.660 5.024 1.00 83.06 115 HIS A O 1
ATOM 935 N N . SER A 1 116 ? 6.048 -12.762 5.176 1.00 80.88 116 SER A N 1
ATOM 936 C CA . SER A 1 116 ? 6.122 -12.947 6.629 1.00 80.88 116 SER A CA 1
ATOM 937 C C . 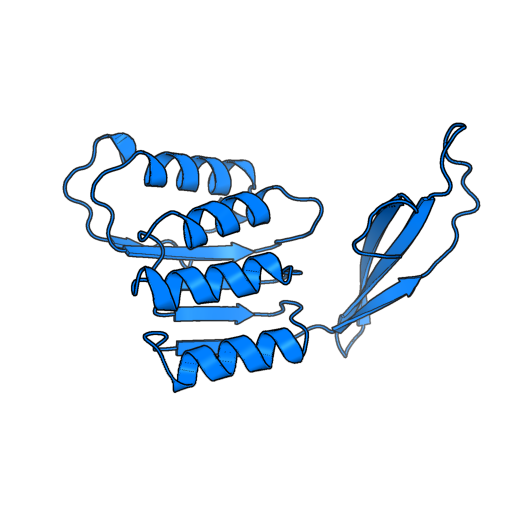SER A 1 116 ? 4.993 -12.205 7.351 1.00 80.88 116 SER A C 1
ATOM 939 O O . SER A 1 116 ? 4.382 -12.755 8.257 1.00 80.88 116 SER A O 1
ATOM 941 N N . LEU A 1 117 ? 4.645 -10.998 6.887 1.00 77.38 117 LEU A N 1
ATOM 942 C CA . LEU A 1 117 ? 3.515 -10.224 7.400 1.00 77.38 117 LEU A CA 1
ATOM 943 C C . LEU A 1 117 ? 2.170 -10.940 7.185 1.00 77.38 117 LEU A C 1
ATOM 945 O O . LEU A 1 117 ? 1.318 -10.908 8.065 1.00 77.38 117 LEU A O 1
ATOM 949 N N . TYR A 1 118 ? 1.971 -11.579 6.030 1.00 73.81 118 TYR A N 1
ATOM 950 C CA . TYR A 1 118 ? 0.772 -12.372 5.746 1.00 73.81 118 TYR A CA 1
ATOM 951 C C . TYR A 1 118 ? 0.635 -13.589 6.674 1.00 73.81 118 TYR A C 1
ATOM 953 O O . TYR A 1 118 ? -0.464 -13.909 7.116 1.00 73.81 118 TYR A O 1
ATOM 961 N N . GLU A 1 119 ? 1.742 -14.256 6.996 1.00 70.56 119 GLU A N 1
ATOM 962 C CA . GLU A 1 119 ? 1.731 -15.453 7.843 1.00 70.56 119 GLU A CA 1
ATOM 963 C C . GLU A 1 119 ? 1.556 -15.141 9.336 1.00 70.56 119 GLU A C 1
ATOM 965 O O . GLU A 1 119 ? 1.050 -15.985 10.078 1.00 70.56 119 GLU A O 1
ATOM 970 N N . THR A 1 120 ? 1.972 -13.952 9.792 1.00 66.19 120 THR A N 1
ATOM 971 C CA . THR A 1 120 ? 2.039 -13.628 11.228 1.00 66.19 120 THR A CA 1
ATOM 972 C C . THR A 1 120 ? 1.053 -12.569 11.720 1.00 66.19 120 THR A C 1
ATOM 974 O O . THR A 1 120 ? 0.924 -12.419 12.934 1.00 66.19 120 THR A O 1
ATOM 977 N N . ASP A 1 121 ? 0.376 -11.822 10.841 1.00 65.62 121 ASP A N 1
ATOM 978 C CA . ASP A 1 121 ? -0.391 -10.619 11.215 1.00 65.62 121 ASP A CA 1
ATOM 979 C C . ASP A 1 121 ? -1.792 -10.529 10.563 1.00 65.62 121 ASP A C 1
ATOM 981 O O . ASP A 1 121 ? -2.315 -11.478 9.989 1.00 65.62 121 ASP A O 1
ATOM 985 N N . ASN A 1 122 ? -2.428 -9.353 10.672 1.00 66.88 122 ASN A N 1
ATOM 986 C CA . ASN A 1 122 ? -3.794 -9.043 10.221 1.00 66.88 122 ASN A CA 1
ATOM 987 C C . ASN A 1 122 ? -3.997 -9.019 8.693 1.00 66.88 122 ASN A C 1
ATOM 989 O O . ASN A 1 122 ? -5.107 -8.736 8.230 1.00 66.88 122 ASN A O 1
ATOM 993 N N . LEU A 1 123 ? -2.952 -9.255 7.896 1.00 71.12 123 LEU A N 1
ATOM 994 C CA . LEU A 1 123 ? -3.068 -9.213 6.444 1.00 71.12 123 LEU A CA 1
ATOM 995 C C . LEU A 1 123 ? -3.773 -10.485 5.963 1.00 71.12 123 LEU A C 1
ATOM 997 O O . LEU A 1 123 ? -3.176 -11.548 5.869 1.00 71.12 123 LEU A O 1
ATOM 1001 N N . LEU A 1 124 ? -5.058 -10.368 5.637 1.00 70.50 124 LEU A N 1
ATOM 1002 C CA . LEU A 1 124 ? -5.897 -11.508 5.262 1.00 70.50 124 LEU A CA 1
ATOM 1003 C C . LEU A 1 124 ? -5.646 -11.984 3.832 1.00 70.50 124 LEU A C 1
ATOM 1005 O O . LEU A 1 124 ? -5.964 -13.126 3.500 1.00 70.50 124 LEU A O 1
ATOM 1009 N N . GLN A 1 125 ? -5.135 -11.104 2.967 1.00 81.38 125 GLN A N 1
ATOM 1010 C CA . GLN A 1 125 ? -4.893 -11.394 1.556 1.00 81.38 125 GLN A CA 1
ATOM 1011 C C . GLN A 1 125 ? -3.680 -10.615 1.036 1.00 81.38 125 GLN A C 1
ATOM 1013 O O . GLN A 1 125 ? -3.616 -9.388 1.160 1.00 81.38 125 GLN A O 1
ATOM 1018 N N . LEU A 1 126 ? -2.756 -11.342 0.404 1.00 84.50 126 LEU A N 1
ATOM 1019 C CA . LEU A 1 126 ? -1.588 -10.809 -0.288 1.00 84.50 126 LEU A CA 1
ATOM 1020 C C . LEU A 1 126 ? -1.520 -11.396 -1.702 1.00 84.50 126 LEU A C 1
ATOM 1022 O O . LEU A 1 126 ? -1.578 -12.613 -1.871 1.00 84.50 126 LEU A O 1
ATOM 1026 N N . GLY A 1 127 ? -1.396 -10.535 -2.711 1.00 80.12 127 GLY A N 1
ATOM 1027 C CA . GLY A 1 127 ? -1.289 -10.932 -4.113 1.00 80.12 127 GLY A CA 1
ATOM 1028 C C . GLY A 1 127 ? -0.118 -10.268 -4.830 1.00 80.12 127 GLY A C 1
ATOM 1029 O O . GLY A 1 127 ? 0.150 -9.082 -4.636 1.00 80.12 127 GLY A O 1
ATOM 1030 N N . PHE A 1 128 ? 0.542 -11.033 -5.699 1.00 78.56 128 PHE A N 1
ATOM 1031 C CA . PHE A 1 128 ? 1.497 -10.534 -6.685 1.00 78.56 128 PHE A CA 1
ATOM 1032 C C . PHE A 1 128 ? 1.176 -11.196 -8.031 1.00 78.56 128 PHE A C 1
ATOM 1034 O O . PHE A 1 128 ? 1.307 -12.411 -8.159 1.00 78.56 128 PHE A O 1
ATOM 1041 N N . TYR A 1 129 ? 0.764 -10.428 -9.038 1.00 68.94 129 TYR A N 1
ATOM 1042 C CA . TYR A 1 129 ? 0.300 -10.968 -10.328 1.00 68.94 129 TYR A CA 1
ATOM 1043 C C . TYR A 1 129 ? 0.923 -10.203 -11.504 1.00 68.94 129 TYR A C 1
ATOM 1045 O O . TYR A 1 129 ? 1.248 -9.034 -11.348 1.00 68.94 129 TYR A O 1
ATOM 1053 N N . GLY A 1 130 ? 1.070 -10.838 -12.675 1.00 58.56 130 GLY A N 1
ATOM 1054 C CA . GLY A 1 130 ? 1.399 -10.163 -13.946 1.00 58.56 130 GLY A CA 1
ATOM 1055 C C . GLY A 1 130 ? 2.734 -9.415 -13.984 1.00 58.56 130 GLY A C 1
ATOM 1056 O O . GLY A 1 130 ? 2.800 -8.331 -14.537 1.00 58.56 130 GLY A O 1
ATOM 1057 N N . GLN A 1 131 ? 3.779 -9.931 -13.339 1.00 58.66 131 GLN A N 1
ATOM 1058 C CA . GLN A 1 131 ? 5.010 -9.171 -13.126 1.00 58.66 131 GLN A CA 1
ATOM 1059 C C . GLN A 1 131 ? 5.832 -8.986 -14.400 1.00 58.66 131 GLN A C 1
ATOM 1061 O O . GLN A 1 131 ? 6.428 -9.937 -14.900 1.00 58.66 131 GLN A O 1
ATOM 1066 N N . SER A 1 132 ? 5.958 -7.743 -14.849 1.00 51.94 132 SER A N 1
ATOM 1067 C CA . SER A 1 132 ? 6.937 -7.379 -15.865 1.00 51.94 132 SER A CA 1
ATOM 1068 C C . SER A 1 132 ? 8.301 -7.130 -15.222 1.00 51.94 132 SER A C 1
ATOM 1070 O O . SER A 1 132 ? 8.423 -6.427 -14.212 1.00 51.94 132 SER A O 1
ATOM 1072 N N . ARG A 1 133 ? 9.361 -7.700 -1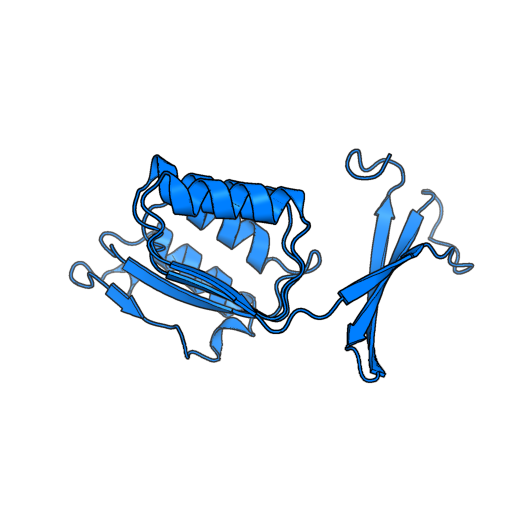5.803 1.00 51.66 133 ARG A N 1
ATOM 1073 C CA . ARG A 1 133 ? 10.734 -7.466 -15.339 1.00 51.66 133 ARG A CA 1
ATOM 1074 C C . ARG A 1 133 ? 11.254 -6.165 -15.941 1.00 51.66 133 ARG A C 1
ATOM 1076 O O . ARG A 1 133 ? 11.693 -6.126 -17.089 1.00 51.66 133 ARG A O 1
ATOM 1083 N N . TRP A 1 134 ? 11.281 -5.104 -15.143 1.00 49.53 134 TRP A N 1
ATOM 1084 C CA . TRP A 1 134 ? 12.065 -3.919 -15.480 1.00 49.53 134 TRP A CA 1
ATOM 1085 C C . TRP A 1 134 ? 13.561 -4.267 -15.413 1.00 49.53 134 TRP A C 1
ATOM 1087 O O . TRP A 1 134 ? 14.093 -4.568 -14.345 1.00 49.53 134 TRP A O 1
ATOM 1097 N N . HIS A 1 135 ? 14.247 -4.253 -16.555 1.00 49.19 135 HIS A N 1
ATOM 1098 C CA . HIS A 1 135 ? 15.703 -4.337 -16.626 1.00 49.19 135 HIS A CA 1
ATOM 1099 C C . HIS A 1 135 ? 16.315 -2.966 -16.351 1.00 49.19 135 HIS A C 1
ATOM 1101 O O . HIS A 1 135 ? 16.02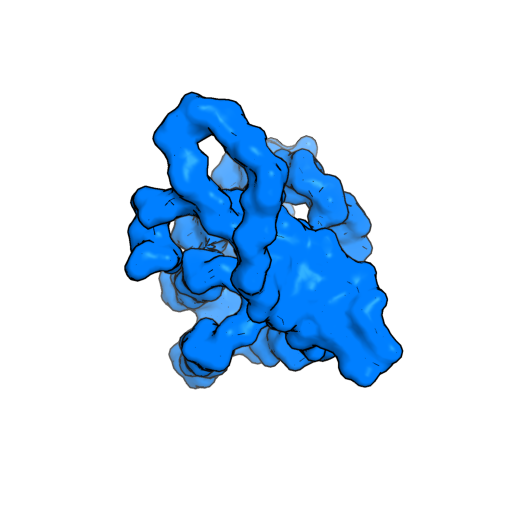3 -1.986 -17.036 1.00 49.19 135 HIS A O 1
ATOM 1107 N N . ILE A 1 136 ? 17.208 -2.905 -15.367 1.00 46.00 136 ILE A N 1
ATOM 1108 C CA . ILE A 1 136 ? 17.999 -1.710 -15.080 1.00 46.00 136 ILE A CA 1
ATOM 1109 C C . ILE A 1 136 ? 19.265 -1.783 -15.929 1.00 46.00 136 ILE A C 1
ATOM 1111 O O . ILE A 1 136 ? 20.057 -2.713 -15.797 1.00 46.00 136 ILE A O 1
ATOM 1115 N N . THR A 1 137 ? 19.469 -0.794 -16.792 1.00 45.25 137 THR A N 1
ATOM 1116 C CA . THR A 1 137 ? 20.730 -0.601 -17.513 1.00 45.25 137 THR A CA 1
ATOM 1117 C C . THR A 1 137 ? 21.357 0.713 -17.065 1.00 45.25 137 THR A C 1
ATOM 1119 O O . THR A 1 137 ? 20.751 1.784 -17.148 1.00 45.25 137 THR A O 1
ATOM 1122 N N . VAL A 1 138 ? 22.582 0.635 -16.550 1.00 46.06 138 VAL A N 1
ATOM 1123 C CA . VAL A 1 138 ? 23.381 1.823 -16.237 1.00 46.06 138 VAL A CA 1
ATOM 1124 C C . VAL A 1 138 ? 23.987 2.313 -17.547 1.00 46.06 138 VAL A C 1
ATOM 1126 O O . VAL A 1 138 ? 24.643 1.541 -18.245 1.00 46.06 138 VAL A O 1
ATOM 1129 N N . GLY A 1 139 ? 23.741 3.571 -17.906 1.00 48.28 139 GLY A N 1
ATOM 1130 C CA . GLY A 1 139 ? 24.329 4.186 -19.093 1.00 48.28 139 GLY A CA 1
ATOM 1131 C C . GLY A 1 139 ? 24.889 5.562 -18.761 1.00 48.28 139 GLY A C 1
ATOM 1132 O O . GLY A 1 139 ? 24.282 6.315 -18.005 1.00 48.28 139 GLY A O 1
ATOM 1133 N N . GLU A 1 140 ? 26.037 5.903 -19.336 1.00 43.03 140 GLU A N 1
ATOM 1134 C CA . GLU A 1 140 ? 26.604 7.250 -19.260 1.00 43.03 140 GLU A CA 1
ATOM 1135 C C . GLU A 1 140 ? 26.012 8.104 -20.395 1.00 43.03 140 GLU A C 1
ATOM 1137 O O . GLU A 1 140 ? 26.036 7.693 -21.558 1.00 43.03 140 GLU A O 1
ATOM 1142 N N . SER A 1 141 ? 25.445 9.280 -20.096 1.00 43.59 141 SER A N 1
ATOM 1143 C CA . SER A 1 141 ? 25.087 10.237 -21.153 1.00 43.59 141 SER A CA 1
ATOM 1144 C C . SER A 1 141 ? 26.273 11.120 -21.514 1.00 43.59 141 SER A C 1
ATOM 1146 O O . SER A 1 141 ? 26.863 11.757 -20.645 1.00 43.59 141 SER A O 1
ATOM 1148 N N . ASN A 1 142 ? 26.518 11.282 -22.813 1.00 45.53 142 ASN A N 1
ATOM 1149 C CA . ASN A 1 142 ? 27.440 12.292 -23.344 1.00 45.53 142 ASN A CA 1
ATOM 1150 C C . ASN A 1 142 ? 26.839 13.713 -23.374 1.00 45.53 142 ASN A C 1
ATOM 1152 O O . ASN A 1 142 ? 27.515 14.664 -23.774 1.00 45.53 142 ASN A O 1
ATOM 1156 N N . GLU A 1 143 ? 25.574 13.883 -22.978 1.00 45.81 143 GLU A N 1
ATOM 1157 C CA . GLU A 1 143 ? 24.953 15.200 -22.857 1.00 45.81 143 GLU A CA 1
ATOM 1158 C C . GLU A 1 143 ? 25.447 15.875 -21.579 1.00 45.81 143 GLU A C 1
ATOM 1160 O O . GLU A 1 143 ? 25.100 15.487 -20.467 1.00 45.81 143 GLU A O 1
ATOM 1165 N N . ARG A 1 144 ? 26.326 16.868 -21.760 1.00 43.41 144 ARG A N 1
ATOM 1166 C CA . ARG A 1 144 ? 26.938 17.654 -20.685 1.00 43.41 144 ARG A CA 1
ATOM 1167 C C . ARG A 1 144 ? 25.850 18.261 -19.788 1.00 43.41 144 ARG A C 1
ATOM 1169 O O . ARG A 1 144 ? 25.169 19.182 -20.247 1.00 43.41 144 ARG A O 1
ATOM 1176 N N . PRO A 1 145 ? 25.738 17.861 -18.509 1.00 44.69 145 PRO A N 1
ATOM 1177 C CA . PRO A 1 145 ? 24.965 18.634 -17.556 1.00 44.69 145 PRO A CA 1
ATOM 1178 C C . PRO A 1 145 ? 25.644 19.995 -17.400 1.00 44.69 145 PRO A C 1
ATOM 1180 O O . PRO A 1 145 ? 26.877 20.102 -17.418 1.00 44.69 145 PRO A O 1
ATOM 1183 N N . SER A 1 146 ? 24.846 21.051 -17.268 1.00 51.28 146 SER A N 1
ATOM 1184 C CA . SER A 1 146 ? 25.326 22.365 -16.845 1.00 51.28 146 SER A CA 1
ATOM 1185 C C . SER A 1 146 ? 26.289 22.204 -15.667 1.00 51.28 146 SER A C 1
ATOM 1187 O O . SER A 1 146 ? 25.950 21.519 -14.704 1.00 51.28 146 SER A O 1
ATOM 1189 N N . ARG A 1 147 ? 27.479 22.808 -15.794 1.00 49.28 147 ARG A N 1
ATOM 1190 C CA . ARG A 1 147 ? 28.571 22.857 -14.806 1.00 49.28 147 ARG A CA 1
ATOM 1191 C C . ARG A 1 147 ? 28.037 22.746 -13.371 1.00 49.28 147 ARG A C 1
ATOM 1193 O O . ARG A 1 147 ? 27.434 23.710 -12.918 1.00 49.28 147 ARG A O 1
ATOM 1200 N N . ASP A 1 148 ? 28.195 21.578 -12.739 1.00 48.50 148 ASP A N 1
ATOM 1201 C CA . ASP A 1 148 ? 28.874 21.399 -11.435 1.00 48.50 148 ASP A CA 1
ATOM 1202 C C . ASP A 1 148 ? 28.629 20.033 -10.745 1.00 48.50 148 ASP A C 1
ATOM 1204 O O . ASP A 1 148 ? 29.004 19.868 -9.589 1.00 48.50 148 ASP A O 1
ATOM 1208 N N . LYS A 1 149 ? 28.008 19.024 -11.381 1.00 49.66 149 LYS A N 1
ATOM 1209 C CA . LYS A 1 149 ? 27.818 17.706 -10.734 1.00 49.66 149 LYS A CA 1
ATOM 1210 C C . LYS A 1 149 ? 27.914 16.535 -11.707 1.00 49.66 149 LYS A C 1
ATOM 1212 O O . LYS A 1 149 ? 27.234 16.521 -12.734 1.00 49.66 149 LYS A O 1
ATOM 1217 N N . SER A 1 150 ? 28.734 15.541 -11.375 1.00 51.62 150 SER A N 1
ATOM 1218 C CA . SER A 1 150 ? 28.695 14.236 -12.030 1.00 51.62 150 SER A CA 1
ATOM 1219 C C . SER A 1 150 ? 27.341 13.584 -11.718 1.00 51.62 150 SER A C 1
ATOM 1221 O O . SER A 1 150 ? 26.920 13.492 -10.567 1.00 51.62 150 SER A O 1
ATOM 1223 N N . THR A 1 151 ? 26.584 13.277 -12.770 1.00 51.78 151 THR A N 1
ATOM 1224 C CA . THR A 1 151 ? 25.222 12.742 -12.669 1.00 51.78 151 THR A CA 1
ATOM 1225 C C . THR A 1 151 ? 25.207 11.402 -13.386 1.00 51.78 151 THR A C 1
ATOM 1227 O O . THR A 1 151 ? 25.428 11.358 -14.598 1.00 51.78 151 THR A O 1
ATOM 1230 N N . LYS A 1 152 ? 24.962 10.308 -12.663 1.00 52.59 152 LYS A N 1
ATOM 1231 C CA . LYS A 1 152 ? 24.730 8.993 -13.276 1.00 52.59 152 LYS A CA 1
ATOM 1232 C C . LYS A 1 152 ? 23.289 8.909 -13.757 1.00 52.59 152 LYS A C 1
ATOM 1234 O O . LYS A 1 152 ? 22.380 9.377 -13.077 1.00 52.59 152 LYS A O 1
ATOM 1239 N N . ILE A 1 153 ? 23.062 8.289 -14.913 1.00 51.88 153 ILE A N 1
ATOM 1240 C CA . ILE A 1 153 ? 21.708 8.025 -15.409 1.00 51.88 153 ILE A CA 1
ATOM 1241 C C . ILE A 1 153 ? 21.426 6.533 -15.304 1.00 51.88 153 ILE A C 1
ATOM 1243 O O . ILE A 1 153 ? 22.103 5.701 -15.914 1.00 51.88 153 ILE A O 1
ATOM 1247 N N . LEU A 1 154 ? 20.384 6.190 -14.556 1.00 46.91 154 LEU A N 1
ATOM 1248 C CA . LEU A 1 154 ? 19.810 4.854 -14.587 1.00 46.91 154 LEU A CA 1
ATOM 1249 C C . LEU A 1 154 ? 18.699 4.819 -15.631 1.00 46.91 154 LEU A C 1
ATOM 1251 O O . LEU A 1 154 ? 17.718 5.557 -15.532 1.00 46.91 154 LEU A O 1
ATOM 1255 N N . ASN A 1 155 ? 18.854 3.955 -16.633 1.00 46.34 155 ASN A N 1
ATOM 1256 C CA . ASN A 1 155 ? 17.794 3.662 -17.585 1.00 46.34 155 ASN A CA 1
ATOM 1257 C C . ASN A 1 155 ? 17.039 2.422 -17.097 1.00 46.34 155 ASN A C 1
ATOM 1259 O O . ASN A 1 155 ? 17.622 1.347 -16.955 1.00 46.34 155 ASN A O 1
ATOM 1263 N N . PHE A 1 156 ? 15.740 2.561 -16.880 1.00 49.41 156 PHE A N 1
ATOM 1264 C CA . PHE A 1 156 ? 14.841 1.456 -16.573 1.00 49.41 156 PHE A CA 1
ATOM 1265 C C . PHE A 1 156 ? 14.120 1.082 -17.859 1.00 49.41 156 PHE A C 1
ATOM 1267 O O . PHE A 1 156 ? 13.474 1.919 -18.493 1.00 49.41 156 PHE A O 1
ATOM 1274 N N . ILE A 1 157 ? 14.283 -0.162 -18.279 1.00 51.78 157 ILE A N 1
ATOM 1275 C CA . ILE A 1 157 ? 13.711 -0.691 -19.509 1.00 51.78 157 ILE A CA 1
ATOM 1276 C C . ILE A 1 157 ? 12.678 -1.738 -19.120 1.00 51.78 157 ILE A C 1
ATOM 1278 O O . ILE A 1 157 ? 13.018 -2.737 -18.492 1.00 51.78 157 ILE A O 1
ATOM 1282 N N . LEU A 1 158 ? 11.423 -1.521 -19.503 1.00 45.03 158 LEU A N 1
ATOM 1283 C CA . LEU A 1 158 ? 10.380 -2.526 -19.337 1.00 45.03 158 LEU A CA 1
ATOM 1284 C C . LEU A 1 158 ? 10.627 -3.653 -20.334 1.00 45.03 158 LEU A C 1
ATOM 1286 O O . LEU A 1 158 ? 10.554 -3.424 -21.546 1.00 45.03 158 LEU A O 1
ATOM 1290 N N . ILE A 1 159 ? 10.899 -4.854 -19.828 1.00 50.34 159 ILE A N 1
ATOM 1291 C CA . ILE A 1 159 ? 10.898 -6.067 -20.639 1.00 50.34 159 ILE A CA 1
ATOM 1292 C C . ILE A 1 159 ? 9.723 -6.917 -20.166 1.00 50.34 159 ILE A C 1
ATOM 1294 O O . ILE A 1 159 ? 9.793 -7.584 -19.132 1.00 50.34 159 ILE A O 1
ATOM 1298 N N . ASP A 1 160 ? 8.631 -6.850 -20.921 1.00 47.22 160 ASP A N 1
ATOM 1299 C CA . ASP A 1 160 ? 7.623 -7.904 -20.903 1.00 47.22 160 ASP A CA 1
ATOM 1300 C C . ASP A 1 160 ? 8.197 -9.097 -21.689 1.00 47.22 160 ASP A C 1
ATOM 1302 O O . ASP A 1 160 ? 8.968 -8.903 -22.635 1.00 47.22 160 ASP A O 1
ATOM 1306 N N . GLU A 1 161 ? 7.840 -10.327 -21.316 1.00 45.00 161 GLU A N 1
ATOM 1307 C CA . GLU A 1 161 ? 8.345 -11.584 -21.895 1.00 45.00 161 GLU A CA 1
ATOM 1308 C C . GLU A 1 161 ? 8.154 -11.672 -23.424 1.00 45.00 161 GLU A C 1
ATOM 1310 O O . GLU A 1 161 ? 8.746 -12.534 -24.069 1.00 45.00 161 GLU A O 1
ATOM 1315 N N . ASN A 1 162 ? 7.395 -10.743 -24.019 1.00 42.28 162 ASN A N 1
ATOM 1316 C CA . ASN A 1 162 ? 7.095 -10.694 -25.445 1.00 42.28 162 ASN A CA 1
ATOM 1317 C C . ASN A 1 162 ? 7.549 -9.425 -26.200 1.00 42.28 162 ASN A C 1
ATOM 1319 O O . ASN A 1 162 ? 7.398 -9.424 -27.421 1.00 42.28 162 ASN A O 1
ATOM 1323 N N . ASN A 1 163 ? 8.064 -8.357 -25.557 1.00 46.16 163 ASN A N 1
ATOM 1324 C CA . ASN A 1 163 ? 8.710 -7.202 -26.231 1.00 46.16 163 ASN A CA 1
ATOM 1325 C C . ASN A 1 163 ? 9.149 -6.064 -25.279 1.00 46.16 163 ASN A C 1
ATOM 1327 O O . ASN A 1 163 ? 8.640 -5.908 -24.171 1.00 46.16 163 ASN A O 1
ATOM 1331 N N . LEU A 1 164 ? 10.040 -5.193 -25.780 1.00 48.84 164 LEU A N 1
ATOM 1332 C CA . LEU A 1 164 ? 10.400 -3.903 -25.170 1.00 48.84 164 LEU A CA 1
ATOM 1333 C C . LEU A 1 164 ? 9.238 -2.903 -25.311 1.00 48.84 164 LEU A C 1
ATOM 1335 O O . LEU A 1 164 ? 8.914 -2.516 -26.434 1.00 48.84 164 LEU A O 1
ATOM 1339 N N . GLN A 1 165 ? 8.632 -2.455 -24.206 1.00 50.66 165 GLN A N 1
ATOM 1340 C CA . GLN A 1 165 ? 7.475 -1.536 -24.253 1.00 50.66 165 GLN A CA 1
ATOM 1341 C C . GLN A 1 165 ? 7.689 -0.165 -23.592 1.00 50.66 165 GLN A C 1
ATOM 1343 O O . GLN A 1 165 ? 6.856 0.723 -23.753 1.00 50.66 165 GLN A O 1
ATOM 1348 N N . GLY A 1 166 ? 8.813 0.076 -22.913 1.00 51.38 166 GLY A N 1
ATOM 1349 C CA . GLY A 1 166 ? 9.043 1.370 -22.268 1.00 51.38 166 GLY A CA 1
ATOM 1350 C C . GLY A 1 166 ? 10.494 1.621 -21.879 1.00 51.38 166 GLY A C 1
ATOM 1351 O O . GLY A 1 166 ? 11.224 0.692 -21.534 1.00 51.38 166 GLY A O 1
ATOM 1352 N N . LYS A 1 167 ? 10.906 2.894 -21.930 1.00 50.94 167 LYS A N 1
ATOM 1353 C CA . LYS A 1 167 ? 12.208 3.383 -21.458 1.00 50.94 167 LYS A CA 1
ATOM 1354 C C . LYS A 1 167 ? 11.982 4.556 -20.512 1.00 50.94 167 LYS A C 1
ATOM 1356 O O . LYS A 1 167 ? 11.380 5.553 -20.901 1.00 50.94 167 LYS A O 1
ATOM 1361 N N . GLN A 1 168 ? 12.503 4.451 -19.299 1.00 54.00 168 GLN A N 1
ATOM 1362 C CA . GLN A 1 168 ? 12.501 5.512 -18.300 1.00 54.00 168 GLN A CA 1
ATOM 1363 C C . GLN A 1 168 ? 13.938 5.861 -17.911 1.00 54.00 168 GLN A C 1
ATOM 1365 O O . GLN A 1 168 ? 14.815 5.001 -17.911 1.00 54.00 168 GLN A O 1
ATOM 1370 N N . GLN A 1 169 ? 14.185 7.130 -17.591 1.00 50.75 169 GLN A N 1
ATOM 1371 C CA . GLN A 1 169 ? 15.490 7.635 -17.170 1.00 50.75 169 GLN A CA 1
ATOM 1372 C C . GLN A 1 169 ? 15.375 8.296 -15.802 1.00 50.75 169 GLN A C 1
ATOM 1374 O O . GLN A 1 169 ? 14.508 9.143 -15.595 1.00 50.75 169 GLN A O 1
ATOM 1379 N N . ILE A 1 170 ? 16.260 7.918 -14.883 1.00 53.19 170 ILE A N 1
ATOM 1380 C CA . ILE A 1 170 ? 16.440 8.590 -13.598 1.00 53.19 170 ILE A CA 1
ATOM 1381 C C . ILE A 1 170 ? 17.843 9.184 -13.569 1.00 53.19 170 ILE A C 1
ATOM 1383 O O . ILE A 1 170 ? 18.819 8.485 -13.828 1.00 53.19 170 ILE A O 1
ATOM 1387 N N . PHE A 1 171 ? 17.928 10.464 -13.222 1.00 49.66 171 PHE A N 1
ATOM 1388 C CA . PHE A 1 171 ? 19.181 11.157 -12.948 1.00 49.66 171 PHE A CA 1
ATOM 1389 C C . PHE A 1 171 ? 19.505 11.011 -11.463 1.00 49.66 171 PHE A C 1
ATOM 1391 O O . PHE A 1 171 ? 18.680 11.352 -10.614 1.00 49.66 171 PHE A O 1
ATOM 1398 N N . ILE A 1 172 ? 20.690 10.500 -11.157 1.00 50.59 172 ILE A N 1
ATOM 1399 C CA . ILE A 1 172 ? 21.181 10.303 -9.797 1.00 50.59 172 ILE A CA 1
ATOM 1400 C C . ILE A 1 172 ? 22.355 11.250 -9.576 1.00 50.59 172 ILE A C 1
ATOM 1402 O O . ILE A 1 172 ? 23.328 11.227 -10.331 1.00 50.59 172 ILE A O 1
ATOM 1406 N N . ASP A 1 173 ? 22.242 12.089 -8.545 1.00 52.34 173 ASP A N 1
ATOM 1407 C CA . ASP A 1 173 ? 23.374 12.844 -8.001 1.00 52.34 173 ASP A CA 1
ATOM 1408 C C . ASP A 1 173 ? 24.328 11.832 -7.357 1.00 52.34 173 ASP A C 1
ATOM 1410 O O . ASP A 1 173 ? 23.899 11.041 -6.516 1.00 52.34 173 ASP A O 1
ATOM 1414 N N . ASP A 1 174 ? 25.609 11.849 -7.731 1.00 48.94 174 ASP A N 1
ATOM 1415 C CA . ASP A 1 174 ? 26.620 10.930 -7.184 1.00 48.94 174 ASP A CA 1
ATOM 1416 C C . ASP A 1 174 ? 26.787 11.033 -5.654 1.00 48.94 174 ASP A C 1
ATOM 1418 O O . ASP A 1 174 ? 27.449 10.193 -5.049 1.00 48.94 174 ASP A O 1
ATOM 1422 N N . ASN A 1 175 ? 26.174 12.034 -5.013 1.00 47.84 175 ASN A N 1
ATOM 1423 C CA . ASN A 1 175 ? 26.135 12.188 -3.561 1.00 47.84 175 ASN A CA 1
ATOM 1424 C C . ASN A 1 175 ? 24.857 11.634 -2.897 1.00 47.84 175 ASN A C 1
ATOM 1426 O O . ASN A 1 175 ? 24.688 11.829 -1.691 1.00 47.84 175 ASN A O 1
ATOM 1430 N N . ASP A 1 176 ? 23.931 10.999 -3.630 1.00 47.94 176 ASP A N 1
ATOM 1431 C CA . ASP A 1 176 ? 22.746 10.371 -3.026 1.00 47.94 176 ASP A CA 1
ATOM 1432 C C . ASP A 1 176 ? 23.161 9.088 -2.273 1.00 47.94 176 ASP A C 1
ATOM 1434 O O . ASP A 1 176 ? 23.536 8.096 -2.906 1.00 47.94 176 ASP A O 1
ATOM 1438 N N . PRO A 1 177 ? 23.066 9.052 -0.926 1.00 42.88 177 PRO A N 1
ATOM 1439 C CA . PRO A 1 177 ? 23.526 7.924 -0.111 1.00 42.88 177 PRO A CA 1
ATOM 1440 C C . PRO A 1 177 ? 22.741 6.627 -0.349 1.00 42.88 177 PRO A C 1
ATOM 1442 O O . PRO A 1 177 ? 23.068 5.597 0.232 1.00 42.88 177 PRO A O 1
ATOM 1445 N N . LYS A 1 178 ? 21.686 6.658 -1.168 1.00 42.59 178 LYS A N 1
ATOM 1446 C CA . LYS A 1 178 ? 20.958 5.459 -1.595 1.00 42.59 178 LYS A CA 1
ATOM 1447 C C . LYS A 1 178 ? 21.668 4.668 -2.703 1.00 42.59 178 LYS A C 1
ATOM 1449 O O . LYS A 1 178 ? 21.229 3.555 -2.977 1.00 42.59 178 LYS A O 1
ATOM 1454 N N . PHE A 1 179 ? 22.694 5.231 -3.353 1.00 41.78 179 PHE A N 1
ATOM 1455 C CA . PHE A 1 179 ? 23.309 4.661 -4.565 1.00 41.78 179 PHE A CA 1
ATOM 1456 C C . PHE A 1 179 ? 24.854 4.703 -4.602 1.00 41.78 179 PHE A C 1
ATOM 1458 O O . PHE A 1 179 ? 25.431 4.412 -5.655 1.00 41.78 179 PHE A O 1
ATOM 1465 N N . VAL A 1 180 ? 25.512 5.054 -3.487 1.00 35.75 180 VAL A N 1
ATOM 1466 C CA . VAL A 1 180 ? 26.977 4.963 -3.286 1.00 35.75 180 VAL A CA 1
ATOM 1467 C C . VAL A 1 180 ? 27.341 3.645 -2.617 1.00 35.75 180 VAL A C 1
ATOM 1469 O O . VAL A 1 180 ? 26.647 3.282 -1.643 1.00 35.75 180 VAL A O 1
#

pLDDT: mean 74.54, std 18.25, range [35.75, 96.0]

Sequence (180 aa):
MLKKNTTFVEIDLMDHIGFKEETFAIKLLNILRESKPTKYLSLHIEDIQSSNKKEPYLIKSLTDYSFISRLCISESIVSRKFIDALCTASKVHGTLTYVNLYNSQVNEDDRAQLHSLYETDNLLQLGFYGQSRWHITVGESNERPSRDKSTKILNFILIDENNLQGKQQIFIDDNDPKFV

Foldseek 3Di:
DLLPDAPAQEDECDPPPCLVDLVSLLVVLVSNVNHPDHQEYADEHEEAEPPGPNQVSLLCCLQPHQNYAEYEYENEEHDPSSLVSLLNNFAVNVRHQYYEYEQYDDDPVSVVSVVVCCVPTNHNYYYYYHHWDFDKDWDDDPPDDDPDFDWTKIWTWTDDVVDTDDIDIDTHGPPPPVPD

Radius of gyration: 18.11 Å; chains: 1; bounding box: 50×38×40 Å

Secondary structure (DSSP, 8-state):
-GGG-S---EEEETT-GGGGSHHHHHHHHHHHHH-S---EEEEEEE---TTSSHHHHHHHHHHH-S-EEEEEEEEEE--HHHHHHHHHIIIII----EEEEEEEE--HHHHHHHHHHHHHSS--EEEEES--EEEEEEE---S--SSS--EEEEEEEEEETTEEEEEEEEEEETT-TT--